Protein AF-A0A7V4FGF1-F1 (afdb_monomer)

Sequence (45 aa):
MAPVKIGIIGAGSAVFSLRLVSDLCKTPGLSGSTVTLMDIDEERL

Foldseek 3Di:
DPQAEAEDEQCLPPVVNVVVVVVCVVDVVNPRHHYHYDYPDPVSD

Radius of gyration: 11.19 Å; Cα contacts (8 Å, |Δi|>4): 55; chains: 1; b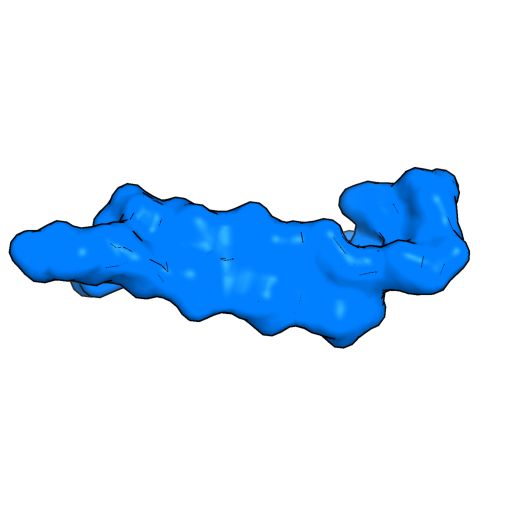ounding box: 31×15×25 Å

pLDDT: mean 95.84, std 7.22, range [60.44, 98.62]

Nearest PDB structures (foldseek):
  7ljf-assembly1_F  TM=5.831E-01  e=9.978E-01  Mycobacterium tuberculosis
  7y5d-assembly1_F  TM=6.638E-01  e=5.156E+00  Mycolicibacterium smegmatis
  2o6h-assembly1_A  TM=4.527E-01  e=6.388E+00  Brucella melitensis
  7qhv-assembly2_BBB  TM=4.886E-01  e=8.500E+00  Agrobacterium tumefaciens
  3k1m-assembly1_B  TM=4.653E-01  e=9.129E+00  Acinetobacter baylyi ADP1

Organism: Fervidobacterium pennivorans (NCBI:txid93466)

Solvent-accessible surface area (backbone atoms only — not comparable to full-atom values): 2764 Å² total; per-residue (Å²): 130,83,66,52,77,45,78,38,81,58,30,41,44,53,75,60,44,52,51,52,53,54,49,43,76,73,33,76,93,48,62,75,46,46,76,46,78,36,48,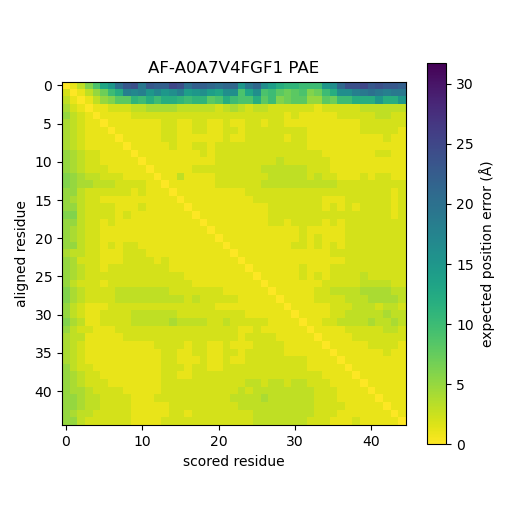92,48,77,91,50,85

Mean predicted aligned error: 2.52 Å

InterPro domains:
  IPR001088 Glycoside hydrolase, family 4 [PF02056] (5-45)
  IPR001088 Glycoside hydrolase, family 4 [PTHR32092] (3-45)
  IPR036291 NAD(P)-binding domain superfamily [SSF51735] (3-45)

Secondary structure (DSSP, 8-state):
-PPPEEEEETTT-HHHHHHHHHHHHT-GGGTT-EEEEE-S-TTT-

Structure (mmCIF, N/CA/C/O backbone):
data_AF-A0A7V4FGF1-F1
#
_entry.id   AF-A0A7V4FGF1-F1
#
loop_
_atom_site.group_PDB
_atom_site.id
_atom_site.type_symbol
_atom_site.label_atom_id
_atom_site.label_alt_id
_atom_site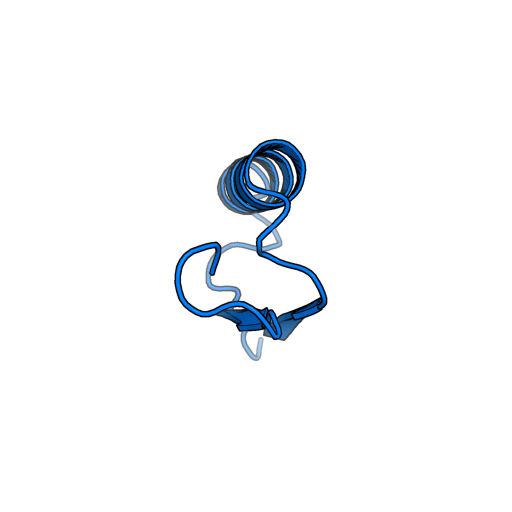.label_comp_id
_atom_site.label_asym_id
_atom_site.label_entity_id
_atom_site.label_seq_id
_atom_site.pdbx_PDB_ins_code
_atom_site.Cartn_x
_atom_site.Cartn_y
_atom_site.Cartn_z
_atom_site.occupancy
_atom_site.B_iso_or_equiv
_atom_site.auth_seq_id
_atom_site.auth_comp_id
_atom_site.auth_asym_id
_atom_site.auth_atom_id
_atom_site.pdbx_PDB_model_num
ATOM 1 N N . MET A 1 1 ? -22.105 1.346 5.202 1.00 60.44 1 MET A N 1
ATOM 2 C CA . MET A 1 1 ? -21.373 2.001 4.094 1.00 60.44 1 MET A CA 1
ATOM 3 C C . MET A 1 1 ? -20.606 0.923 3.353 1.00 60.44 1 MET A C 1
ATOM 5 O O . MET A 1 1 ? -20.092 0.030 4.014 1.00 60.44 1 MET A O 1
ATOM 9 N N . ALA A 1 2 ? -20.581 0.954 2.020 1.00 68.75 2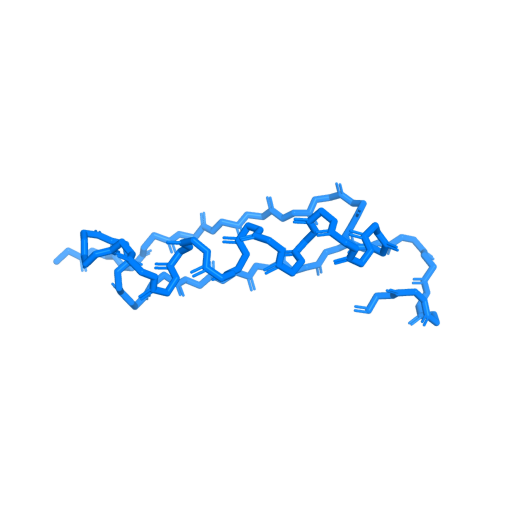 ALA A N 1
ATOM 10 C CA . ALA A 1 2 ? -19.702 0.061 1.270 1.00 68.75 2 ALA A CA 1
ATOM 11 C C . ALA A 1 2 ? -18.235 0.470 1.528 1.00 68.75 2 ALA A C 1
ATOM 13 O O . ALA A 1 2 ? -17.974 1.673 1.620 1.00 68.75 2 ALA A O 1
ATOM 14 N N . PRO A 1 3 ? -17.300 -0.481 1.683 1.00 82.44 3 PRO A N 1
ATOM 15 C CA . PRO A 1 3 ? -15.890 -0.162 1.888 1.00 82.44 3 PRO A CA 1
ATOM 16 C C . PRO A 1 3 ? -15.333 0.611 0.684 1.00 82.44 3 PRO A C 1
ATOM 18 O O . PRO A 1 3 ? -15.594 0.256 -0.467 1.00 82.44 3 PRO A O 1
ATOM 21 N N . VAL A 1 4 ? -14.581 1.685 0.945 1.00 95.94 4 VAL A N 1
ATOM 22 C CA . VAL A 1 4 ? -13.962 2.503 -0.109 1.00 95.94 4 VAL A CA 1
ATOM 23 C C . VAL A 1 4 ? -12.882 1.678 -0.806 1.00 95.94 4 VAL A C 1
ATOM 25 O O . VAL A 1 4 ? -12.055 1.049 -0.148 1.00 95.94 4 VAL A O 1
ATOM 28 N N . LYS A 1 5 ? -12.870 1.676 -2.141 1.00 97.25 5 LYS A N 1
ATOM 29 C CA . LYS A 1 5 ? -11.820 1.024 -2.933 1.00 97.25 5 LYS A CA 1
ATOM 30 C C . LYS A 1 5 ? -10.866 2.075 -3.495 1.00 97.25 5 LYS A C 1
ATOM 32 O O . LYS A 1 5 ? -11.305 2.993 -4.181 1.00 97.25 5 LYS A O 1
ATOM 37 N N . ILE A 1 6 ? -9.574 1.925 -3.218 1.00 97.94 6 ILE A N 1
ATOM 38 C CA . ILE A 1 6 ? -8.508 2.862 -3.589 1.00 97.94 6 ILE A CA 1
ATOM 39 C C . ILE A 1 6 ? -7.517 2.126 -4.492 1.00 97.94 6 ILE A C 1
ATOM 41 O O . ILE A 1 6 ? -7.012 1.074 -4.117 1.00 97.94 6 ILE A O 1
ATOM 45 N N . GLY A 1 7 ? -7.243 2.652 -5.682 1.00 98.25 7 GLY A N 1
ATOM 46 C CA . GLY A 1 7 ? -6.229 2.107 -6.589 1.00 98.25 7 GLY A CA 1
ATOM 47 C C . GLY A 1 7 ? -4.970 2.969 -6.595 1.00 98.25 7 GLY A C 1
ATOM 48 O O . GLY A 1 7 ? -5.079 4.188 -6.704 1.00 98.25 7 GLY A O 1
ATOM 49 N N . ILE A 1 8 ? -3.793 2.346 -6.512 1.00 98.38 8 ILE A N 1
ATOM 50 C CA . ILE A 1 8 ? -2.493 3.009 -6.678 1.00 98.38 8 ILE A CA 1
ATOM 51 C C . ILE A 1 8 ? -1.828 2.432 -7.930 1.00 98.38 8 ILE A C 1
ATOM 53 O O . ILE A 1 8 ? -1.413 1.277 -7.923 1.00 98.38 8 ILE A O 1
ATOM 57 N N . ILE A 1 9 ? -1.753 3.229 -9.000 1.00 98.50 9 ILE A N 1
ATOM 58 C CA . ILE A 1 9 ? -1.043 2.891 -10.245 1.00 98.50 9 ILE A CA 1
ATOM 59 C C . ILE A 1 9 ? 0.375 3.458 -10.148 1.00 98.50 9 ILE A C 1
ATOM 61 O O . ILE A 1 9 ? 0.536 4.654 -9.899 1.00 98.50 9 ILE A O 1
ATOM 65 N N . GLY A 1 10 ? 1.386 2.611 -10.339 1.00 98.25 10 GLY A N 1
ATOM 66 C CA . GLY A 1 10 ? 2.783 2.941 -10.034 1.00 98.25 10 GLY A CA 1
ATOM 67 C C . GLY A 1 10 ? 3.141 2.676 -8.566 1.00 98.25 10 GLY A C 1
ATOM 68 O O . GLY A 1 10 ? 3.884 3.447 -7.949 1.00 98.25 10 GLY A O 1
ATOM 69 N N . ALA A 1 11 ? 2.555 1.628 -7.973 1.00 98.38 11 ALA A N 1
ATOM 70 C CA . ALA A 1 11 ? 2.712 1.291 -6.561 1.00 98.38 11 ALA A CA 1
ATOM 71 C C . ALA A 1 11 ? 4.143 0.877 -6.170 1.00 98.38 11 ALA A C 1
ATOM 73 O O . ALA A 1 11 ? 4.496 1.001 -4.996 1.00 98.38 11 ALA A O 1
ATOM 74 N N . GLY A 1 12 ? 4.994 0.526 -7.135 1.00 97.94 12 GLY A N 1
ATOM 75 C CA . GLY A 1 12 ? 6.414 0.245 -6.942 1.00 97.94 12 GLY A CA 1
ATOM 76 C C . GLY A 1 12 ? 7.253 1.467 -6.557 1.00 97.94 12 GLY A C 1
ATOM 77 O O . GLY A 1 12 ? 8.469 1.381 -6.355 1.00 97.94 12 GLY A O 1
ATOM 78 N N . SER A 1 13 ? 6.637 2.646 -6.435 1.00 98.25 13 SER A N 1
ATOM 79 C CA . SER A 1 13 ? 7.187 3.775 -5.681 1.00 98.25 13 SER A CA 1
ATOM 80 C C . SER A 1 13 ? 7.036 3.536 -4.169 1.00 98.25 13 SER A C 1
ATOM 82 O O . SER A 1 13 ? 6.192 4.144 -3.507 1.00 98.25 13 SER A O 1
ATOM 84 N N . ALA A 1 14 ? 7.864 2.646 -3.608 1.00 96.06 14 ALA A N 1
ATOM 85 C CA . ALA A 1 14 ? 7.714 2.132 -2.240 1.00 96.06 14 ALA A CA 1
ATOM 86 C C . ALA A 1 14 ? 7.531 3.228 -1.173 1.00 96.06 14 ALA A C 1
ATOM 88 O O . ALA A 1 14 ? 6.616 3.159 -0.356 1.00 96.06 14 ALA A O 1
ATOM 89 N N . VAL A 1 15 ? 8.354 4.284 -1.195 1.00 98.25 15 VAL A N 1
ATOM 90 C CA . VAL A 1 15 ? 8.266 5.378 -0.209 1.00 98.25 15 VAL A CA 1
ATOM 91 C C . VAL A 1 15 ? 6.925 6.108 -0.291 1.00 98.25 15 VAL A C 1
ATOM 93 O O . VAL A 1 15 ? 6.345 6.442 0.740 1.00 98.25 15 VAL A O 1
ATOM 96 N N . PHE A 1 16 ? 6.427 6.364 -1.499 1.00 98.31 16 PHE A N 1
ATOM 97 C CA . PHE A 1 16 ? 5.145 7.032 -1.699 1.00 98.31 16 PHE A CA 1
ATOM 98 C C . PHE A 1 16 ? 3.983 6.128 -1.271 1.00 98.31 16 PHE A C 1
ATOM 100 O O . PHE A 1 16 ? 3.164 6.531 -0.443 1.00 98.31 16 PHE A O 1
ATOM 1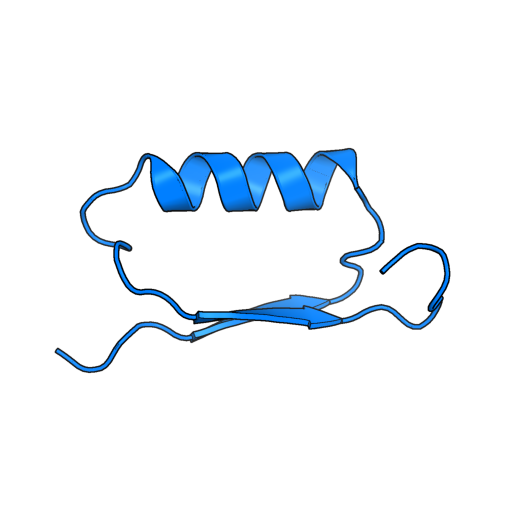07 N N . SER A 1 17 ? 3.957 4.892 -1.772 1.00 97.81 17 SER A N 1
ATOM 108 C CA . SER A 1 17 ? 2.888 3.928 -1.507 1.00 97.81 17 SER A CA 1
ATOM 109 C C . SER A 1 17 ? 2.776 3.596 -0.021 1.00 97.81 17 SER A C 1
ATOM 111 O O . SER A 1 17 ? 1.679 3.630 0.534 1.00 97.81 17 SER A O 1
ATOM 113 N N . LEU A 1 18 ? 3.901 3.364 0.665 1.00 97.81 18 LEU A N 1
ATOM 114 C CA . LEU A 1 18 ? 3.909 3.071 2.101 1.00 97.81 18 LEU A CA 1
ATOM 115 C C . LEU A 1 18 ? 3.452 4.261 2.944 1.00 97.81 18 LEU A C 1
ATOM 117 O O . LEU A 1 18 ? 2.753 4.065 3.938 1.00 97.81 18 LEU A O 1
ATOM 121 N N . ARG A 1 19 ? 3.807 5.495 2.560 1.00 98.62 19 ARG A N 1
ATOM 122 C CA . ARG A 1 19 ? 3.298 6.697 3.239 1.00 98.62 19 ARG A CA 1
ATOM 123 C C . ARG A 1 19 ? 1.784 6.798 3.097 1.00 98.62 19 ARG A C 1
ATOM 125 O O . ARG A 1 19 ? 1.106 6.952 4.107 1.00 98.62 19 ARG A O 1
ATOM 132 N N . LEU A 1 20 ? 1.260 6.603 1.886 1.00 98.12 20 LEU A N 1
ATOM 133 C CA . LEU A 1 20 ? -0.180 6.634 1.640 1.00 98.12 20 LEU A CA 1
ATOM 134 C C . LEU A 1 20 ? -0.912 5.554 2.450 1.00 98.12 20 LEU A C 1
ATOM 136 O O . LEU A 1 20 ? -1.879 5.859 3.139 1.00 98.12 20 LEU A O 1
ATOM 140 N N . VAL A 1 21 ? -0.417 4.312 2.439 1.00 97.81 21 VAL A N 1
ATOM 141 C CA . VAL A 1 21 ? -0.977 3.215 3.249 1.00 97.81 21 VAL A CA 1
ATOM 142 C C . VAL A 1 21 ? -0.929 3.550 4.743 1.00 97.81 21 VAL A C 1
ATOM 144 O O . VAL A 1 21 ? -1.910 3.341 5.454 1.00 97.81 21 VAL A O 1
ATOM 147 N N . SER A 1 22 ? 0.178 4.123 5.222 1.00 98.19 22 SER A N 1
ATOM 148 C CA . SER A 1 22 ? 0.318 4.544 6.618 1.00 98.19 22 SER A CA 1
ATOM 149 C C . SER A 1 22 ? -0.727 5.590 7.015 1.00 98.19 22 SER A C 1
ATOM 151 O O . SER A 1 22 ? -1.283 5.516 8.110 1.00 98.19 22 SER A O 1
ATOM 153 N N . ASP A 1 23 ? -1.020 6.543 6.134 1.00 98.38 23 ASP A N 1
ATOM 154 C CA . ASP A 1 23 ? -1.997 7.600 6.392 1.00 98.38 23 ASP A CA 1
ATOM 155 C C . ASP A 1 23 ? -3.439 7.083 6.316 1.00 98.38 23 ASP A C 1
ATOM 157 O O . ASP A 1 23 ? -4.268 7.463 7.147 1.00 98.38 23 ASP A O 1
ATOM 161 N N . LEU A 1 24 ? -3.730 6.144 5.407 1.00 97.69 24 LEU A N 1
ATOM 162 C CA . LEU A 1 24 ? -5.018 5.441 5.364 1.00 97.69 24 LEU A CA 1
ATOM 163 C C . LEU A 1 24 ? -5.304 4.721 6.688 1.00 97.69 24 LEU A C 1
ATOM 165 O O . LEU A 1 24 ? -6.393 4.867 7.238 1.00 97.69 24 LEU A O 1
ATOM 169 N N . CYS A 1 25 ? -4.311 4.026 7.252 1.00 97.00 25 CYS A N 1
ATOM 170 C CA . CYS A 1 25 ? -4.441 3.364 8.553 1.00 97.00 25 CYS A CA 1
ATOM 171 C C . CYS A 1 25 ? -4.690 4.346 9.712 1.00 97.00 25 CYS A C 1
ATOM 173 O O . CYS A 1 25 ? -5.339 3.987 10.692 1.00 97.00 25 CYS A O 1
ATOM 175 N N . LYS A 1 26 ? -4.184 5.582 9.616 1.00 98.25 26 LYS A N 1
ATOM 176 C CA . LYS A 1 26 ? -4.348 6.629 10.642 1.00 98.25 26 LYS A CA 1
ATOM 177 C C . LYS A 1 26 ? -5.602 7.478 10.450 1.00 98.25 26 LYS A C 1
ATOM 179 O O . LYS A 1 26 ? -5.849 8.357 11.269 1.00 98.25 26 LYS A O 1
ATOM 184 N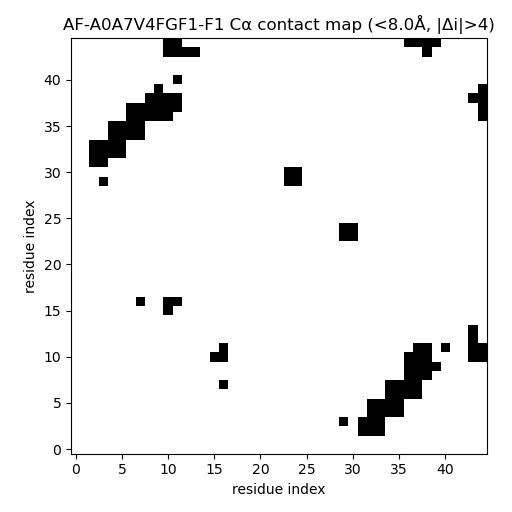 N . THR A 1 27 ? -6.378 7.243 9.393 1.00 97.69 27 THR A N 1
ATOM 185 C CA . THR A 1 27 ? -7.576 8.023 9.067 1.00 97.69 27 THR A CA 1
ATOM 186 C C . THR A 1 27 ? -8.825 7.195 9.384 1.00 97.69 27 THR A C 1
ATOM 188 O O . THR A 1 27 ? -9.242 6.392 8.549 1.00 97.69 27 THR A O 1
ATOM 191 N N . PRO A 1 28 ? -9.481 7.373 10.553 1.00 95.88 28 PRO A N 1
ATOM 192 C CA . PRO A 1 28 ? -10.571 6.493 10.991 1.00 95.88 28 PRO A CA 1
ATOM 193 C C . PRO A 1 28 ? -11.743 6.408 10.006 1.00 95.88 28 PRO A C 1
ATOM 195 O O . PRO A 1 28 ? -12.342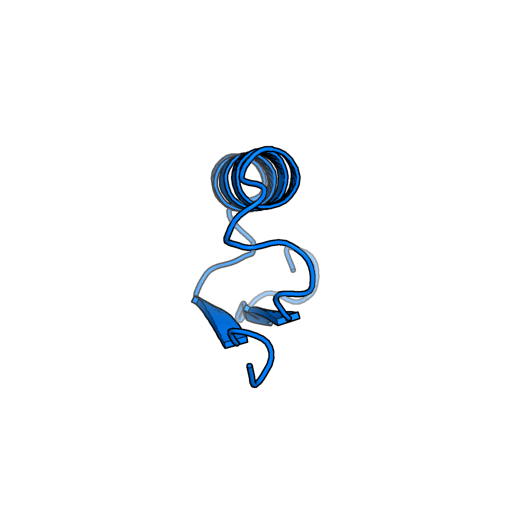 5.348 9.852 1.00 95.88 28 PRO A O 1
ATOM 198 N N . GLY A 1 29 ? -12.034 7.502 9.292 1.00 96.25 29 GLY A N 1
ATOM 199 C CA . GLY A 1 29 ? -13.086 7.549 8.270 1.00 96.25 29 GLY A CA 1
ATOM 200 C C . GLY A 1 29 ? -12.812 6.696 7.025 1.00 96.25 29 GLY A C 1
ATOM 201 O O . GLY A 1 29 ? -13.729 6.466 6.243 1.00 96.25 29 GLY A O 1
ATOM 202 N N . LEU A 1 30 ? -11.577 6.218 6.844 1.00 96.00 30 LEU A N 1
ATOM 203 C CA . LEU A 1 30 ? -11.164 5.331 5.752 1.00 96.00 30 LEU A CA 1
ATOM 204 C C . LEU A 1 30 ? -10.859 3.907 6.240 1.00 96.00 30 LEU A C 1
ATOM 206 O O . LEU A 1 30 ? -10.385 3.076 5.461 1.00 96.00 30 LEU A O 1
ATOM 210 N N . SER A 1 31 ? -11.147 3.595 7.506 1.00 95.44 31 SER A N 1
ATOM 211 C CA . SER A 1 31 ? -10.979 2.241 8.030 1.00 95.44 31 SER A CA 1
ATOM 212 C C . SER A 1 31 ? -11.829 1.233 7.247 1.00 95.44 31 SER A C 1
ATOM 214 O O . SER A 1 31 ? -12.977 1.503 6.891 1.00 95.44 31 SER A O 1
ATOM 216 N N . GLY A 1 32 ? -11.249 0.068 6.955 1.00 94.06 32 GLY A N 1
ATOM 217 C CA . GLY A 1 32 ? -11.888 -0.972 6.142 1.00 94.06 32 GLY A CA 1
ATOM 218 C C . GLY A 1 32 ? -11.849 -0.718 4.631 1.00 94.06 32 GLY A C 1
ATOM 219 O O . GLY A 1 32 ? -12.465 -1.473 3.879 1.00 94.06 32 GLY A O 1
ATOM 220 N N . SER A 1 33 ? -11.133 0.313 4.167 1.00 96.94 33 SER A N 1
ATOM 221 C CA . SER A 1 33 ? -10.882 0.504 2.736 1.00 96.94 33 SER A CA 1
ATOM 222 C C . SER A 1 33 ? -10.094 -0.667 2.145 1.00 96.94 33 SER A C 1
ATOM 224 O O . SER A 1 33 ? -9.234 -1.256 2.796 1.00 96.94 33 SER A O 1
ATOM 226 N N . THR A 1 34 ? -10.353 -0.980 0.878 1.00 97.19 34 THR A N 1
ATOM 227 C CA . THR A 1 34 ? -9.555 -1.927 0.091 1.00 97.19 34 THR A CA 1
ATOM 228 C C . THR A 1 34 ? -8.590 -1.153 -0.792 1.00 97.19 34 THR A C 1
ATOM 230 O O . THR A 1 34 ? -9.025 -0.318 -1.584 1.00 97.19 34 THR A O 1
ATOM 233 N N . VAL A 1 35 ? -7.295 -1.450 -0.698 1.00 97.94 35 VAL A N 1
ATOM 234 C CA . VAL A 1 35 ? -6.266 -0.841 -1.548 1.00 97.94 35 VAL A CA 1
ATOM 235 C C . VAL A 1 35 ? -5.815 -1.855 -2.598 1.00 97.94 35 VAL A C 1
ATOM 237 O O . VAL A 1 35 ? -5.415 -2.964 -2.260 1.00 97.94 35 VAL A O 1
ATOM 240 N N . THR A 1 36 ? -5.897 -1.492 -3.876 1.00 98.31 36 THR A N 1
ATOM 241 C CA . THR A 1 36 ? -5.343 -2.267 -4.991 1.00 98.31 36 THR A CA 1
ATOM 242 C C . THR A 1 36 ? -4.036 -1.619 -5.426 1.00 98.31 36 THR A C 1
ATOM 244 O O . THR A 1 36 ? -4.037 -0.482 -5.901 1.00 98.31 36 THR A O 1
ATOM 247 N N . LEU A 1 37 ? -2.934 -2.344 -5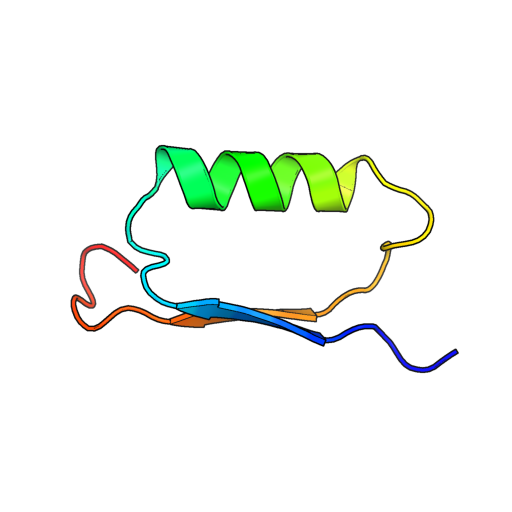.255 1.00 98.56 37 LEU A N 1
ATOM 248 C CA . LEU A 1 37 ? -1.618 -1.941 -5.735 1.00 98.56 37 LEU A CA 1
ATOM 249 C C . LEU A 1 37 ? -1.439 -2.456 -7.162 1.00 98.56 37 LEU A C 1
ATOM 251 O O . LEU A 1 37 ? -1.748 -3.611 -7.449 1.00 98.56 37 LEU A O 1
ATOM 255 N N . MET A 1 38 ? -0.986 -1.585 -8.055 1.00 98.62 38 MET A N 1
ATOM 256 C CA . MET A 1 38 ? -0.674 -1.927 -9.434 1.00 98.62 38 MET A CA 1
ATOM 257 C C . MET A 1 38 ? 0.661 -1.298 -9.811 1.00 98.62 38 MET A C 1
ATOM 259 O O . MET A 1 38 ? 0.874 -0.098 -9.625 1.00 98.62 38 MET A O 1
ATOM 263 N N . ASP A 1 39 ? 1.540 -2.108 -10.377 1.00 98.56 39 ASP A N 1
ATOM 264 C CA . ASP A 1 39 ? 2.740 -1.670 -11.069 1.00 98.56 39 ASP A CA 1
ATOM 265 C C . ASP A 1 39 ? 2.965 -2.589 -12.278 1.00 98.56 39 ASP A C 1
ATOM 267 O O . ASP A 1 39 ? 2.363 -3.660 -12.372 1.00 98.56 39 ASP A O 1
ATOM 271 N N . ILE A 1 40 ? 3.779 -2.139 -13.228 1.00 98.56 40 ILE A N 1
ATOM 272 C CA . ILE A 1 40 ? 4.209 -2.962 -14.366 1.00 98.56 40 ILE A CA 1
ATOM 273 C C . ILE A 1 40 ? 5.411 -3.841 -14.005 1.00 98.56 40 ILE A C 1
ATOM 275 O O . ILE A 1 40 ? 5.678 -4.815 -14.703 1.00 98.56 40 ILE A O 1
ATOM 279 N N . ASP A 1 41 ? 6.138 -3.476 -12.949 1.00 98.56 41 ASP A N 1
ATOM 280 C CA . ASP A 1 41 ? 7.307 -4.185 -12.443 1.00 98.56 41 ASP A CA 1
ATOM 281 C C . ASP A 1 41 ? 6.916 -5.018 -11.213 1.00 98.56 41 ASP A C 1
ATOM 283 O O . ASP A 1 41 ? 6.603 -4.468 -10.156 1.00 98.56 41 ASP A O 1
ATOM 287 N N . GLU A 1 42 ? 6.906 -6.344 -11.369 1.00 98.19 42 GLU A N 1
ATOM 288 C CA . GLU A 1 42 ? 6.499 -7.298 -10.327 1.00 98.19 42 GLU A CA 1
ATOM 289 C C . GLU A 1 42 ? 7.471 -7.338 -9.141 1.00 98.19 42 GLU A C 1
ATOM 291 O O . GLU A 1 42 ? 7.036 -7.579 -8.021 1.00 98.19 42 GLU A O 1
ATOM 296 N N . GLU A 1 43 ? 8.764 -7.062 -9.343 1.00 98.19 43 GLU A N 1
ATOM 297 C CA . GLU A 1 43 ? 9.729 -7.030 -8.234 1.00 98.19 43 GLU A CA 1
ATOM 298 C C . GLU A 1 43 ? 9.552 -5.784 -7.363 1.00 98.19 43 GLU A C 1
ATOM 300 O O . GLU A 1 43 ? 9.887 -5.788 -6.175 1.00 98.19 43 GLU A O 1
ATOM 305 N N . ARG A 1 44 ? 9.052 -4.696 -7.956 1.00 97.44 44 ARG A N 1
ATOM 306 C CA . ARG A 1 44 ? 8.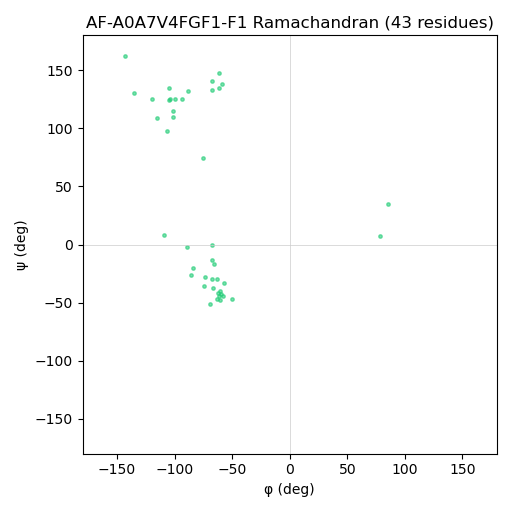807 -3.439 -7.244 1.00 97.44 44 ARG A CA 1
ATOM 307 C C . ARG A 1 44 ? 7.441 -3.389 -6.563 1.00 97.44 44 ARG A C 1
ATOM 309 O O . ARG A 1 44 ? 7.303 -2.594 -5.631 1.00 97.44 44 ARG A O 1
ATOM 316 N N . LEU A 1 45 ? 6.458 -4.141 -7.063 1.00 97.25 45 LEU A N 1
ATOM 317 C CA . LEU A 1 45 ? 5.074 -4.180 -6.573 1.00 97.25 45 LEU A CA 1
ATOM 318 C C . LEU A 1 45 ? 4.955 -4.874 -5.208 1.00 97.25 45 LEU A C 1
ATOM 320 O O . LEU A 1 45 ? 4.251 -4.297 -4.345 1.00 97.25 45 LEU A O 1
#